Protein AF-Q46A13-F1 (afdb_monomer)

Sequence (115 aa):
MKTMQNLSPISLIYGIDFSGSQEACKKIWICESIPTDEGLLVNGCWNLKKKCKNISRDESFEILTRIIAPSSEAVFGLDFPFCLPKIITDETNWTTFVKNFSKTYNDPYDFRQKC

pLDDT: mean 86.76, std 12.67, range [37.84, 97.62]

Mean predicted aligned error: 7.95 Å

Organism: Methanosarcina barkeri (strain Fusaro / DSM 804) (NCBI:txid269797)

Secondary structure (DSSP, 8-state):
--PPP------EEEEEE---STTHHHH-EEEEEEEETTEEEEEEEEEHHHHH-S--HHHHHHHHHHHHTT-SSEEEEEE------TTTS-SSSHHHHHHHHHHH-SSHHHHHTT-

Solvent-accessible surface area (backbone atoms only — not comparable to full-atom values): 7028 Å² total; per-residue (Å²): 134,85,78,79,74,85,67,75,76,64,62,36,38,34,44,30,46,48,43,90,53,94,59,15,23,81,60,24,35,42,34,38,26,32,71,52,100,90,46,72,49,75,79,45,72,47,45,50,30,77,74,69,52,93,57,48,46,68,58,42,54,53,51,50,46,66,62,55,74,78,48,86,54,49,47,76,48,74,47,71,79,82,74,81,56,64,86,75,60,74,46,100,41,70,70,56,39,64,74,40,42,73,78,76,28,90,44,76,65,61,47,56,79,71,109

Foldseek 3Di:
DDDDPPQDAQQKEKEWEADPDQPRQQGIKIWIWGQDPVGTDTPDIDRRCVVPPPDGPVSSVVVVCVVPVVDSRYHYHYDYDDDDDCVLVVDPDPVRCVVCVVVCAVDPVSSVVVD

Radius of gyration: 19.86 Å; Cα contacts (8 Å, |Δi|>4): 141; chains: 1; bounding box: 54×28×47 Å

Nearest PDB structures (foldseek):
  8wwc-assembly1_C  TM=2.719E-01  e=1.121E-01  synthetic construct
  1wfr-assembly1_A  TM=5.775E-01  e=3.447E+00  Thermus thermophilus HB8
  4zgq-assembly1_A  TM=3.181E-01  e=3.227E+00  Schizosaccharomyces pombe

Structure (mmCIF, N/CA/C/O backbone):
data_AF-Q46A13-F1
#
_entry.id   AF-Q46A13-F1
#
loop_
_atom_site.group_PDB
_atom_site.id
_atom_site.type_symbol
_atom_site.label_atom_id
_atom_site.label_alt_id
_atom_site.label_comp_id
_atom_site.label_asym_id
_atom_site.label_entity_id
_atom_site.label_seq_id
_atom_site.pdbx_PDB_ins_code
_atom_site.Cartn_x
_atom_site.Cartn_y
_atom_site.Cartn_z
_atom_site.occupancy
_atom_site.B_iso_or_equiv
_atom_site.auth_seq_id
_atom_site.auth_comp_id
_atom_site.auth_asym_id
_atom_site.auth_atom_id
_atom_site.pdbx_PDB_model_num
ATOM 1 N N . MET A 1 1 ? -33.688 -16.199 -4.558 1.00 38.88 1 MET A N 1
ATOM 2 C CA . MET A 1 1 ? -33.201 -14.941 -3.949 1.00 38.88 1 MET A CA 1
ATOM 3 C C . MET A 1 1 ? -32.432 -15.305 -2.690 1.00 38.88 1 MET A C 1
ATOM 5 O O . MET A 1 1 ? -33.051 -15.788 -1.755 1.00 38.88 1 MET A O 1
ATOM 9 N N . LYS A 1 2 ? -31.097 -15.195 -2.692 1.00 37.84 2 LYS A N 1
ATOM 10 C CA . LYS A 1 2 ? -30.299 -15.345 -1.465 1.00 37.84 2 LYS A CA 1
ATOM 11 C C . LYS A 1 2 ? -30.373 -14.014 -0.723 1.00 37.84 2 LYS A C 1
ATOM 13 O O . LYS A 1 2 ? -29.953 -12.995 -1.260 1.00 37.84 2 LYS A O 1
ATOM 18 N N . THR A 1 3 ? -30.980 -14.028 0.452 1.00 40.50 3 THR A N 1
ATOM 19 C CA . THR A 1 3 ? -31.012 -12.914 1.397 1.00 40.50 3 THR A CA 1
ATOM 20 C C . THR A 1 3 ? -29.577 -12.523 1.740 1.00 40.50 3 THR A C 1
ATOM 22 O O . THR A 1 3 ? -28.797 -13.366 2.182 1.00 40.50 3 THR A O 1
ATOM 25 N N . MET A 1 4 ? -29.217 -11.260 1.493 1.00 43.16 4 MET A N 1
ATOM 26 C CA . MET A 1 4 ? -27.984 -10.680 2.019 1.00 43.16 4 MET A CA 1
ATOM 27 C C . MET A 1 4 ? -28.060 -10.777 3.542 1.00 43.16 4 MET A C 1
ATOM 29 O O . MET A 1 4 ? -28.987 -10.251 4.154 1.00 43.16 4 MET A O 1
ATOM 33 N N . GLN A 1 5 ? -27.143 -11.536 4.138 1.00 48.41 5 GLN A N 1
ATOM 34 C CA . GLN A 1 5 ? -26.972 -11.571 5.584 1.00 48.41 5 GLN A CA 1
ATOM 35 C C . GLN A 1 5 ? -26.675 -10.141 6.048 1.00 48.41 5 GLN A C 1
ATOM 37 O O . GLN A 1 5 ? -25.813 -9.484 5.465 1.00 48.41 5 GLN A O 1
ATOM 42 N N . ASN A 1 6 ? -27.405 -9.665 7.061 1.00 44.59 6 ASN A N 1
ATOM 43 C CA . ASN A 1 6 ? -27.084 -8.427 7.768 1.00 44.59 6 ASN A CA 1
ATOM 44 C C . ASN A 1 6 ? -25.681 -8.583 8.361 1.00 44.59 6 ASN A C 1
ATOM 46 O O . ASN A 1 6 ? -25.515 -9.174 9.427 1.00 44.59 6 ASN A O 1
ATOM 50 N N . LEU A 1 7 ? -24.676 -8.099 7.637 1.00 53.06 7 LEU A N 1
ATOM 51 C CA . LEU A 1 7 ? -23.368 -7.826 8.206 1.00 53.06 7 LEU A CA 1
ATOM 52 C C . LEU A 1 7 ? -23.580 -6.780 9.303 1.00 53.06 7 LEU A C 1
ATOM 54 O O . LEU A 1 7 ? -24.361 -5.841 9.118 1.00 53.06 7 LEU A O 1
ATOM 58 N N . SER A 1 8 ? -22.925 -6.961 10.448 1.00 59.19 8 SER A N 1
ATOM 59 C CA . SER A 1 8 ? -22.829 -5.928 11.479 1.00 59.19 8 SER A CA 1
ATOM 60 C C . SER A 1 8 ? -22.474 -4.596 10.805 1.00 59.19 8 SER A C 1
ATOM 62 O O . SER A 1 8 ? -21.636 -4.608 9.896 1.00 59.19 8 SER A O 1
ATOM 64 N N . PRO A 1 9 ? -23.099 -3.464 11.178 1.00 67.69 9 PRO A N 1
ATOM 65 C CA . PRO A 1 9 ? -22.767 -2.189 10.561 1.00 67.69 9 PRO A CA 1
ATOM 66 C C . PRO A 1 9 ? -21.268 -1.943 10.732 1.00 67.69 9 PRO A C 1
ATOM 68 O O . PRO A 1 9 ? -20.756 -1.976 11.850 1.00 67.69 9 PRO A O 1
ATOM 71 N N . ILE A 1 10 ? -20.570 -1.760 9.608 1.00 72.50 10 ILE A N 1
ATOM 72 C CA . ILE A 1 10 ? -19.145 -1.427 9.590 1.00 72.50 10 ILE A CA 1
ATOM 73 C C . ILE A 1 10 ? -18.972 -0.191 10.466 1.00 72.50 10 ILE A C 1
ATOM 75 O O . ILE A 1 10 ? -19.553 0.853 10.177 1.00 72.50 10 ILE A O 1
ATOM 79 N N . SER A 1 11 ? -18.207 -0.317 11.545 1.00 85.44 11 SER A N 1
ATOM 80 C CA . SER A 1 11 ? -18.055 0.761 12.524 1.00 85.44 11 SER A CA 1
ATOM 81 C C . SER A 1 11 ? -16.845 1.641 12.220 1.00 85.44 11 SER A C 1
ATOM 83 O O . SER A 1 11 ? -16.817 2.808 12.607 1.00 85.44 11 SER A O 1
ATOM 85 N N . LEU A 1 12 ? -15.867 1.100 11.484 1.00 92.19 12 LEU A N 1
ATOM 86 C CA . LEU A 1 12 ? -14.598 1.748 11.167 1.00 92.19 12 LEU A CA 1
ATOM 87 C C . LEU A 1 12 ? -14.150 1.449 9.734 1.00 92.19 12 LEU A C 1
ATOM 89 O O . LEU A 1 12 ? -14.226 0.320 9.247 1.00 92.19 12 LEU A O 1
ATOM 93 N N . ILE A 1 13 ? -13.626 2.474 9.072 1.00 94.69 13 ILE A N 1
ATOM 94 C CA . ILE A 1 13 ? -13.003 2.385 7.755 1.00 94.69 13 ILE A CA 1
ATOM 95 C C . ILE A 1 13 ? -11.585 2.929 7.866 1.00 94.69 13 ILE A C 1
ATOM 97 O O . ILE A 1 13 ? -11.372 4.056 8.311 1.00 94.69 13 ILE A O 1
ATOM 101 N N . TYR A 1 14 ? -10.618 2.129 7.431 1.00 96.06 14 TYR A N 1
ATOM 102 C CA . TYR A 1 14 ? -9.215 2.507 7.373 1.00 96.06 14 TYR A CA 1
ATOM 103 C C . TYR A 1 14 ? -8.773 2.686 5.924 1.00 96.06 14 TYR A C 1
ATOM 105 O O . TYR A 1 14 ? -8.999 1.811 5.092 1.00 96.06 14 TYR A O 1
ATOM 113 N N . GLY A 1 15 ? -8.103 3.796 5.630 1.00 96.56 15 GLY A N 1
ATOM 114 C CA . GLY A 1 15 ? -7.351 3.991 4.392 1.00 96.56 15 GLY A CA 1
ATOM 115 C C . GLY A 1 15 ? -5.859 3.914 4.684 1.00 96.56 15 GLY A C 1
ATOM 116 O O . GLY A 1 15 ? -5.367 4.662 5.528 1.00 96.56 15 GLY A O 1
ATOM 117 N N . ILE A 1 16 ? -5.140 3.018 4.014 1.00 96.56 16 ILE A N 1
ATOM 118 C CA . ILE A 1 16 ? -3.702 2.823 4.211 1.00 96.56 16 ILE A CA 1
ATOM 119 C C . ILE A 1 16 ? -2.983 3.109 2.897 1.00 96.56 16 ILE A C 1
ATOM 121 O O . ILE A 1 16 ? -3.101 2.338 1.948 1.00 96.56 16 ILE A O 1
ATOM 125 N N . ASP A 1 17 ? -2.214 4.196 2.874 1.00 95.38 17 ASP A N 1
ATOM 126 C CA . ASP A 1 17 ? -1.233 4.478 1.824 1.00 95.38 17 ASP A CA 1
ATOM 127 C C . ASP A 1 17 ? 0.031 3.682 2.147 1.00 95.38 17 ASP A C 1
ATOM 129 O O . ASP A 1 17 ? 0.744 3.974 3.118 1.00 95.38 17 ASP A O 1
ATOM 133 N N . PHE A 1 18 ? 0.248 2.596 1.408 1.00 92.81 18 PHE A N 1
ATOM 134 C CA . PHE A 1 18 ? 1.328 1.662 1.667 1.00 92.81 18 PHE A CA 1
ATOM 135 C C . PHE A 1 18 ? 2.574 2.013 0.852 1.00 92.81 18 PHE A C 1
ATOM 137 O O . PHE A 1 18 ? 2.529 2.503 -0.268 1.00 92.81 18 PHE A O 1
ATOM 144 N N . SER A 1 19 ? 3.746 1.657 1.374 1.00 89.00 19 SER A N 1
ATOM 145 C CA . SER A 1 19 ? 4.980 1.681 0.592 1.00 89.00 19 SER A CA 1
ATOM 146 C C . SER A 1 19 ? 5.727 0.368 0.762 1.00 89.00 19 SER A C 1
ATOM 148 O O . SER A 1 19 ? 6.156 0.059 1.864 1.00 89.00 19 SER A O 1
ATOM 150 N N . GLY A 1 20 ? 6.027 -0.326 -0.338 1.00 82.81 20 GLY A N 1
ATOM 151 C CA . GLY A 1 20 ? 6.930 -1.489 -0.346 1.00 82.81 20 GLY A CA 1
ATOM 152 C C . GLY A 1 20 ? 8.421 -1.134 -0.416 1.00 82.81 20 GLY A C 1
ATOM 153 O O . GLY A 1 20 ? 9.262 -2.015 -0.566 1.00 82.81 20 GLY A O 1
ATOM 154 N N . SER A 1 21 ? 8.773 0.155 -0.365 1.00 84.31 21 SER A N 1
ATOM 155 C CA . SER A 1 21 ? 10.165 0.598 -0.500 1.00 84.31 21 SER A CA 1
ATOM 156 C C . SER A 1 21 ? 11.059 0.129 0.658 1.00 84.31 21 SER A C 1
ATOM 158 O O . SER A 1 21 ? 10.587 -0.226 1.738 1.00 84.31 21 SER A O 1
ATOM 160 N N . GLN A 1 22 ? 12.381 0.214 0.474 1.00 80.44 22 GLN A N 1
ATOM 161 C CA . GLN A 1 22 ? 13.354 -0.054 1.547 1.00 80.44 22 GLN A CA 1
ATOM 162 C C . GLN A 1 22 ? 13.142 0.832 2.786 1.00 80.44 22 GLN A C 1
ATOM 164 O O . GLN A 1 22 ? 13.545 0.472 3.888 1.00 80.44 22 GLN A O 1
ATOM 169 N N . GLU A 1 23 ? 12.460 1.966 2.620 1.00 82.50 23 GLU A N 1
ATOM 170 C CA . GLU A 1 23 ? 12.112 2.892 3.692 1.00 82.50 23 GLU A CA 1
ATOM 171 C C . GLU A 1 23 ? 10.605 2.909 3.996 1.00 82.50 23 GLU A C 1
ATOM 173 O O . GLU A 1 23 ? 10.090 3.935 4.447 1.00 82.50 23 GLU A O 1
ATOM 178 N N . ALA A 1 24 ? 9.894 1.797 3.755 1.00 79.44 24 ALA A N 1
ATOM 179 C CA . ALA A 1 24 ? 8.444 1.661 3.949 1.00 79.44 24 ALA A CA 1
ATOM 180 C C . ALA A 1 24 ? 7.928 2.319 5.225 1.00 79.44 24 ALA A C 1
ATOM 182 O O . ALA A 1 24 ? 6.985 3.107 5.184 1.00 79.44 24 ALA A O 1
ATOM 183 N N . CYS A 1 25 ? 8.609 2.062 6.342 1.00 75.88 25 CYS A N 1
ATOM 184 C CA . CYS A 1 25 ? 8.233 2.568 7.653 1.00 75.88 25 CYS A CA 1
ATOM 185 C C . CYS A 1 25 ? 8.040 4.092 7.679 1.00 75.88 25 CYS A C 1
ATOM 187 O O . CYS A 1 25 ? 7.150 4.594 8.360 1.00 75.88 25 CYS A O 1
ATOM 189 N N . LYS A 1 26 ? 8.833 4.847 6.904 1.00 83.19 26 LYS A N 1
ATOM 190 C CA . LYS A 1 26 ? 8.770 6.316 6.840 1.00 83.19 26 LYS A CA 1
ATOM 191 C C . LYS A 1 26 ? 7.601 6.826 5.994 1.00 83.19 26 LYS A C 1
ATOM 193 O O . LYS A 1 26 ? 7.242 7.994 6.130 1.00 83.19 26 LYS A O 1
ATOM 198 N N . LYS A 1 27 ? 7.049 5.991 5.115 1.00 87.38 27 LYS A N 1
ATOM 199 C CA . LYS A 1 27 ? 6.142 6.404 4.037 1.00 87.38 27 LYS A CA 1
ATOM 200 C C . LYS A 1 27 ? 4.723 5.863 4.179 1.00 87.38 27 LYS A C 1
ATOM 202 O O . LYS A 1 27 ? 3.862 6.338 3.463 1.00 87.38 27 LYS A O 1
ATOM 207 N N . ILE A 1 28 ? 4.477 4.943 5.110 1.00 94.25 28 ILE A N 1
ATOM 208 C CA . ILE A 1 28 ? 3.129 4.424 5.349 1.00 94.25 28 ILE A CA 1
ATOM 209 C C . ILE A 1 28 ? 2.302 5.424 6.165 1.00 94.25 28 ILE A C 1
ATOM 211 O O . ILE A 1 28 ? 2.718 5.847 7.254 1.00 94.25 28 ILE A O 1
ATOM 215 N N . TRP A 1 29 ? 1.120 5.759 5.655 1.00 96.31 29 TRP A N 1
ATOM 216 C CA . TRP A 1 29 ? 0.114 6.574 6.335 1.00 96.31 29 TRP A CA 1
ATOM 217 C C . TRP A 1 29 ? -1.179 5.795 6.527 1.00 96.31 29 TRP A C 1
ATOM 219 O O . TRP A 1 29 ? -1.566 4.999 5.677 1.00 96.31 29 TRP A O 1
ATOM 229 N N . ILE A 1 30 ? -1.834 6.034 7.660 1.00 96.12 30 ILE A N 1
ATOM 230 C CA . ILE A 1 30 ? -3.080 5.379 8.044 1.00 96.12 30 ILE A CA 1
ATOM 231 C C . ILE A 1 30 ? -4.092 6.468 8.383 1.00 96.12 30 ILE A C 1
ATOM 233 O O . ILE A 1 30 ? -3.838 7.316 9.241 1.00 96.12 30 ILE A O 1
ATOM 237 N N . CYS A 1 31 ? -5.221 6.442 7.687 1.00 97.62 31 CYS A N 1
ATOM 238 C CA . CYS A 1 31 ? -6.395 7.260 7.936 1.00 97.62 31 CYS A CA 1
ATOM 239 C C . CYS A 1 31 ? -7.475 6.383 8.567 1.00 97.62 31 CYS A C 1
ATOM 241 O O . CYS A 1 31 ? -7.780 5.319 8.038 1.00 97.62 31 CYS A O 1
ATOM 243 N N . GLU A 1 32 ? -8.048 6.826 9.678 1.00 95.94 32 GLU A N 1
ATOM 244 C CA . GLU A 1 32 ? -9.141 6.162 10.384 1.00 95.94 32 GLU A CA 1
ATOM 245 C C . GLU A 1 32 ? -10.395 7.013 10.243 1.00 95.94 32 GLU A C 1
ATOM 247 O O . GLU A 1 32 ? -10.362 8.225 10.478 1.00 95.94 32 GLU A O 1
ATOM 252 N N . SER A 1 33 ? -11.501 6.398 9.848 1.00 96.06 33 SER A N 1
ATOM 253 C CA . SER A 1 33 ? -12.764 7.087 9.610 1.00 96.06 33 SER A CA 1
ATOM 254 C C . SER A 1 33 ? -13.953 6.285 10.115 1.00 96.06 33 SER A C 1
ATOM 256 O O . SER A 1 33 ? -13.913 5.057 10.157 1.00 96.06 33 SER A O 1
ATOM 258 N N . ILE A 1 34 ? -15.025 6.988 10.464 1.00 94.50 34 ILE A N 1
ATOM 259 C CA . ILE A 1 34 ? -16.324 6.398 10.794 1.00 94.50 34 ILE A CA 1
ATOM 260 C C . ILE A 1 34 ? -17.300 6.721 9.654 1.00 94.50 34 ILE A C 1
ATOM 262 O O . ILE A 1 34 ? -17.349 7.879 9.224 1.00 94.50 34 ILE A O 1
ATOM 266 N N . PRO A 1 35 ? -18.069 5.740 9.148 1.00 91.94 35 PRO A N 1
ATOM 267 C CA . PRO A 1 35 ? -19.133 6.010 8.190 1.00 91.94 35 PRO A CA 1
ATOM 268 C C . PRO A 1 35 ? -20.288 6.782 8.840 1.00 91.94 35 PRO A C 1
ATOM 270 O O . PRO A 1 35 ? -20.715 6.480 9.953 1.00 91.94 35 PRO A O 1
ATOM 273 N N . THR A 1 36 ? -20.807 7.774 8.126 1.00 92.06 36 THR A N 1
ATOM 274 C CA . THR A 1 36 ? -21.962 8.595 8.506 1.00 92.06 36 THR A CA 1
ATOM 275 C C . THR A 1 36 ? -22.947 8.673 7.338 1.00 92.06 36 THR A C 1
ATOM 277 O O . THR A 1 36 ? -22.621 8.286 6.214 1.00 92.06 36 THR A O 1
ATOM 280 N N . ASP A 1 37 ? -24.137 9.226 7.573 1.00 91.12 37 ASP A N 1
ATOM 281 C CA . ASP A 1 37 ? -25.143 9.425 6.517 1.00 91.12 37 ASP A CA 1
ATOM 282 C C . ASP A 1 37 ? -24.684 10.408 5.417 1.00 91.12 37 ASP A C 1
ATOM 284 O O . ASP A 1 37 ? -25.235 10.421 4.318 1.00 91.12 37 ASP A O 1
ATOM 288 N N . GLU A 1 38 ? -23.649 11.210 5.689 1.00 92.00 38 GLU A N 1
ATOM 289 C CA . GLU A 1 38 ? -23.088 12.216 4.775 1.00 92.00 38 GLU A CA 1
ATOM 290 C C . GLU A 1 38 ? -21.748 11.782 4.147 1.00 92.00 38 GLU A C 1
ATOM 292 O O . GLU A 1 38 ? -21.173 12.517 3.342 1.00 92.00 38 GLU A O 1
ATOM 297 N N . GLY A 1 39 ? -21.231 10.596 4.494 1.00 91.44 39 GLY A N 1
ATOM 298 C CA . GLY A 1 39 ? -19.964 10.074 3.980 1.00 91.44 39 GLY A CA 1
ATOM 299 C C . GLY A 1 39 ? -19.053 9.517 5.072 1.00 91.44 39 GLY A C 1
ATOM 300 O O . GLY A 1 39 ? -19.442 8.626 5.820 1.00 91.44 39 GLY A O 1
ATOM 301 N N . LEU A 1 40 ? -17.803 9.986 5.123 1.00 93.38 40 LEU A N 1
ATOM 302 C CA . LEU A 1 40 ? -16.796 9.526 6.084 1.00 93.38 40 LEU A CA 1
ATOM 303 C C . LEU A 1 40 ? -16.358 10.677 6.989 1.00 93.38 40 LEU A C 1
ATOM 305 O O . LEU A 1 40 ? -15.872 11.699 6.506 1.00 93.38 40 LEU A O 1
ATOM 309 N N . LEU A 1 41 ? -16.461 10.483 8.303 1.00 95.31 41 LEU A N 1
ATOM 310 C CA . LEU A 1 41 ? -15.846 11.366 9.287 1.00 95.31 41 LEU A CA 1
ATOM 311 C C . LEU A 1 41 ? -14.437 10.863 9.608 1.00 95.31 41 LEU A C 1
ATOM 313 O O . LEU A 1 41 ? -14.284 9.776 10.162 1.00 95.31 41 LEU A O 1
ATOM 317 N N . VAL A 1 42 ? -13.412 11.651 9.280 1.00 96.44 42 VAL A N 1
ATOM 318 C CA . VAL A 1 42 ? -12.014 11.312 9.584 1.00 96.44 42 VAL A CA 1
ATOM 319 C C . VAL A 1 42 ? -11.724 11.579 11.060 1.00 96.44 42 VAL A C 1
ATOM 321 O O . VAL A 1 42 ? -11.709 12.728 11.499 1.00 96.44 42 VAL A O 1
ATOM 324 N N . ASN A 1 43 ? -11.424 10.521 11.809 1.00 93.44 43 ASN A N 1
ATOM 325 C CA . ASN A 1 43 ? -11.079 10.598 13.231 1.00 93.44 43 ASN A CA 1
ATOM 326 C C . ASN A 1 43 ? -9.574 10.744 13.468 1.00 93.44 43 ASN A C 1
ATOM 328 O O . ASN A 1 43 ? -9.145 11.235 14.513 1.00 93.44 43 ASN A O 1
ATOM 332 N N . GLY A 1 44 ? -8.754 10.321 12.507 1.00 95.44 44 GLY A N 1
ATOM 333 C CA . GLY A 1 44 ? -7.310 10.443 12.609 1.00 95.44 44 GLY A CA 1
ATOM 334 C C . GLY A 1 44 ? -6.610 10.140 11.297 1.00 95.44 44 GLY A C 1
ATOM 335 O O . GLY A 1 44 ? -7.060 9.314 10.515 1.00 95.44 44 GLY A O 1
ATOM 336 N N . CYS A 1 45 ? -5.478 10.800 11.071 1.00 96.94 45 CYS A N 1
ATOM 337 C CA . CYS A 1 45 ? -4.574 10.484 9.974 1.00 96.94 45 CYS A CA 1
ATOM 338 C C . CYS A 1 45 ? -3.135 10.618 10.466 1.00 96.94 45 CYS A C 1
ATOM 340 O O . CYS A 1 45 ? -2.738 11.666 10.984 1.00 96.94 45 CYS A O 1
ATOM 342 N N . TRP A 1 46 ? -2.361 9.541 10.378 1.00 95.81 46 TRP A N 1
ATOM 343 C CA . TRP A 1 46 ? -1.047 9.486 11.001 1.00 95.81 46 TRP A CA 1
ATOM 344 C C . TRP A 1 46 ? -0.056 8.622 10.230 1.00 95.81 46 TRP A C 1
ATOM 346 O O . TRP A 1 46 ? -0.389 7.632 9.589 1.00 95.81 46 TRP A O 1
ATOM 356 N N . ASN A 1 47 ? 1.211 9.021 10.322 1.00 94.12 47 ASN A N 1
ATOM 357 C CA . ASN A 1 47 ? 2.330 8.280 9.761 1.00 94.12 47 ASN A CA 1
ATOM 358 C C . ASN A 1 47 ? 2.770 7.181 10.730 1.00 94.12 47 ASN A C 1
ATOM 360 O O . ASN A 1 47 ? 3.017 7.453 11.913 1.00 94.12 47 ASN A O 1
ATOM 364 N N . LEU A 1 48 ? 2.935 5.965 10.215 1.00 93.19 48 LEU A N 1
ATOM 365 C CA . LEU A 1 48 ? 3.200 4.777 11.021 1.00 93.19 48 LEU A CA 1
ATOM 366 C C . LEU A 1 48 ? 4.483 4.904 11.857 1.00 93.19 48 LEU A C 1
ATOM 368 O O . LEU A 1 48 ? 4.455 4.723 13.075 1.00 93.19 48 LEU A O 1
ATOM 372 N N . LYS A 1 49 ? 5.601 5.327 11.251 1.00 90.56 49 LYS A N 1
ATOM 373 C CA . LYS A 1 49 ? 6.862 5.514 11.988 1.00 90.56 49 LYS A CA 1
ATOM 374 C C . LYS A 1 49 ? 6.769 6.590 13.064 1.00 90.56 49 LYS A C 1
ATOM 376 O O . LYS A 1 49 ? 7.343 6.412 14.137 1.00 90.56 49 LYS A O 1
ATOM 381 N N . LYS A 1 50 ? 6.088 7.711 12.799 1.00 90.75 50 LYS A N 1
ATOM 382 C CA . LYS A 1 50 ? 5.935 8.776 13.807 1.00 90.75 50 LYS A CA 1
ATOM 383 C C . LYS A 1 50 ? 5.127 8.292 15.011 1.00 90.75 50 LYS A C 1
ATOM 385 O O . LYS A 1 50 ? 5.459 8.653 16.137 1.00 90.75 50 LYS A O 1
ATOM 390 N N . LYS A 1 51 ? 4.103 7.468 14.772 1.00 91.31 51 LYS A N 1
ATOM 391 C CA . LYS A 1 51 ? 3.241 6.912 15.818 1.00 91.31 51 LYS A CA 1
ATOM 392 C C . LYS A 1 51 ? 3.963 5.857 16.662 1.00 91.31 51 LYS A C 1
ATOM 394 O O . LYS A 1 51 ? 3.915 5.937 17.885 1.00 91.31 51 LYS A O 1
ATOM 399 N N . CYS A 1 52 ? 4.659 4.916 16.025 1.00 87.62 52 CYS A N 1
ATOM 400 C CA . CYS A 1 52 ? 5.254 3.763 16.709 1.00 87.62 52 CYS A CA 1
ATOM 401 C C . CYS A 1 52 ? 6.706 3.973 17.177 1.00 87.62 52 CYS A C 1
ATOM 403 O O . CYS A 1 52 ? 7.143 3.237 18.049 1.00 87.62 52 CYS A O 1
ATOM 405 N N . LYS A 1 53 ? 7.408 4.999 16.663 1.00 84.00 53 LYS A N 1
ATOM 406 C CA . LYS A 1 53 ? 8.815 5.377 16.939 1.00 84.00 53 LYS A CA 1
ATOM 407 C C . LYS A 1 53 ? 9.847 4.268 16.654 1.00 84.00 53 LYS A C 1
ATOM 409 O O . LYS A 1 53 ? 9.762 3.166 17.160 1.00 84.00 53 LYS A O 1
ATOM 414 N N . ASN A 1 54 ? 10.897 4.601 15.897 1.00 78.12 54 ASN A N 1
ATOM 415 C CA . ASN A 1 54 ? 12.075 3.739 15.666 1.00 78.12 54 ASN A CA 1
ATOM 416 C C . ASN A 1 54 ? 11.799 2.310 15.156 1.00 78.12 54 ASN A C 1
ATOM 418 O O . ASN A 1 54 ? 12.567 1.404 15.445 1.00 78.12 54 ASN A O 1
ATOM 422 N N . ILE A 1 55 ? 10.761 2.132 14.340 1.00 87.81 55 ILE A N 1
ATOM 423 C CA . ILE A 1 55 ? 10.460 0.843 13.707 1.00 87.81 55 ILE A CA 1
ATOM 424 C C . ILE A 1 55 ? 11.211 0.664 12.376 1.00 87.81 55 ILE A C 1
ATOM 426 O O . ILE A 1 55 ? 11.375 1.610 11.588 1.00 87.81 55 ILE A O 1
ATOM 430 N N . SER A 1 56 ? 11.656 -0.561 12.121 1.00 89.06 56 SER A N 1
ATOM 431 C 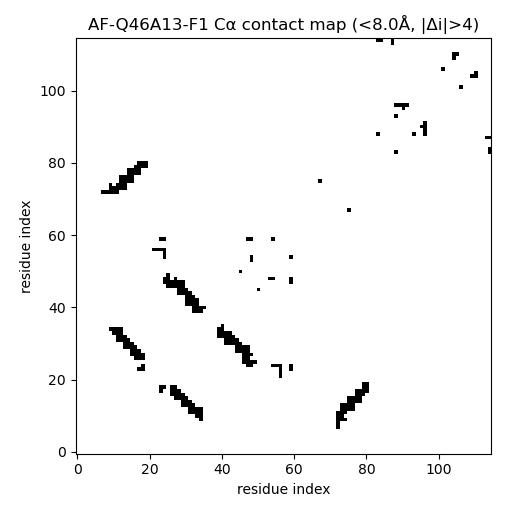CA . SER A 1 56 ? 12.205 -1.030 10.850 1.00 89.06 56 SER A CA 1
ATOM 432 C C . SER A 1 56 ? 11.108 -1.261 9.803 1.00 89.06 56 SER A C 1
ATOM 434 O O . SER A 1 56 ? 9.909 -1.097 10.057 1.00 89.06 56 SER A O 1
ATOM 436 N N . ARG A 1 57 ? 11.523 -1.616 8.581 1.00 88.56 57 ARG A N 1
ATOM 437 C CA . ARG A 1 57 ? 10.608 -1.959 7.487 1.00 88.56 57 ARG A CA 1
ATOM 438 C C . ARG A 1 57 ? 9.738 -3.164 7.852 1.00 88.56 57 ARG A C 1
ATOM 440 O O . ARG A 1 57 ? 8.520 -3.068 7.766 1.00 88.56 57 ARG A O 1
ATOM 447 N N . ASP A 1 58 ? 10.357 -4.253 8.291 1.00 90.31 58 ASP A N 1
ATOM 448 C CA . ASP A 1 58 ? 9.650 -5.513 8.529 1.00 90.31 58 ASP A CA 1
ATOM 449 C C . ASP A 1 58 ? 8.735 -5.409 9.760 1.00 90.31 58 ASP A C 1
ATOM 451 O O . ASP A 1 58 ? 7.572 -5.802 9.693 1.00 90.31 58 ASP A O 1
ATOM 455 N N . GLU A 1 59 ? 9.178 -4.720 10.819 1.00 92.00 59 GLU A N 1
ATOM 456 C CA . GLU A 1 59 ? 8.318 -4.392 11.969 1.00 92.00 59 GLU A CA 1
ATOM 457 C C . GLU A 1 59 ? 7.093 -3.557 11.566 1.00 92.00 59 GLU A C 1
ATOM 459 O O . GLU A 1 59 ? 6.017 -3.714 12.138 1.00 92.00 59 GLU A O 1
ATOM 464 N N . SER A 1 60 ? 7.216 -2.688 10.556 1.00 91.94 60 SER A N 1
ATOM 465 C CA . SER A 1 60 ? 6.064 -1.930 10.049 1.00 91.94 60 SER A CA 1
ATOM 466 C C . SER A 1 60 ? 5.005 -2.848 9.442 1.00 91.94 60 SER A C 1
ATOM 468 O O . SER A 1 60 ? 3.813 -2.619 9.636 1.00 91.94 60 SER A O 1
ATOM 470 N N . PHE A 1 61 ? 5.424 -3.896 8.732 1.00 92.38 61 PHE A N 1
ATOM 471 C CA . PHE A 1 61 ? 4.509 -4.865 8.126 1.00 92.38 61 PHE A CA 1
ATOM 472 C C . PHE A 1 61 ? 3.855 -5.759 9.180 1.00 92.38 61 PHE A C 1
ATOM 474 O O . PHE A 1 61 ? 2.657 -6.037 9.097 1.00 92.38 61 PHE A O 1
ATOM 481 N N . GLU A 1 62 ? 4.600 -6.146 10.216 1.00 93.31 62 GLU A N 1
ATOM 482 C CA . GLU A 1 62 ? 4.031 -6.855 11.361 1.00 93.31 62 GLU A CA 1
ATOM 483 C C . GLU A 1 62 ? 2.974 -6.015 12.082 1.00 93.31 62 GLU A C 1
ATOM 485 O O . GLU A 1 62 ? 1.898 -6.522 12.396 1.00 93.31 62 GLU A O 1
ATOM 490 N N . ILE A 1 63 ? 3.243 -4.725 12.314 1.00 92.69 63 ILE A N 1
ATOM 491 C CA . ILE A 1 63 ? 2.281 -3.818 12.951 1.00 92.69 63 ILE A CA 1
ATOM 492 C C . ILE A 1 63 ? 1.017 -3.688 12.100 1.00 92.69 63 ILE A C 1
ATOM 494 O O . ILE A 1 63 ? -0.080 -3.823 12.635 1.00 92.69 63 ILE A O 1
ATOM 498 N N . LEU A 1 64 ? 1.149 -3.489 10.784 1.00 93.25 64 LEU A N 1
ATOM 49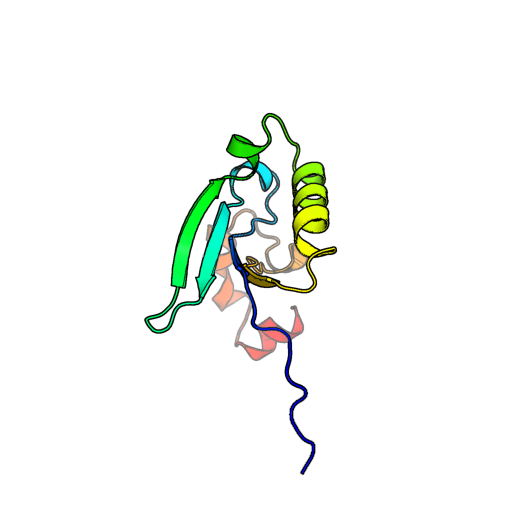9 C CA . LEU A 1 64 ? -0.003 -3.456 9.879 1.00 93.25 64 LEU A CA 1
ATOM 500 C C . LEU A 1 64 ? -0.815 -4.753 9.948 1.00 93.25 64 LEU A C 1
ATOM 502 O O . LEU A 1 64 ? -2.036 -4.706 10.057 1.00 93.25 64 LEU A O 1
ATOM 506 N N . THR A 1 65 ? -0.148 -5.907 9.962 1.00 94.00 65 THR A N 1
ATOM 507 C CA . THR A 1 65 ? -0.821 -7.208 10.085 1.00 94.00 65 THR A CA 1
ATOM 508 C C . THR A 1 65 ? -1.580 -7.319 11.406 1.00 94.00 65 THR A C 1
ATOM 510 O O . THR A 1 65 ? -2.716 -7.783 11.420 1.00 94.00 65 THR A O 1
ATOM 513 N N . ARG A 1 66 ? -0.998 -6.841 12.514 1.00 92.25 66 ARG A N 1
ATOM 514 C CA . ARG A 1 66 ? -1.658 -6.813 13.831 1.00 92.25 66 ARG A CA 1
ATOM 515 C C . ARG A 1 66 ? -2.840 -5.844 13.894 1.00 92.25 66 ARG A C 1
ATOM 517 O O . ARG A 1 66 ? -3.737 -6.078 14.693 1.00 92.25 66 ARG A O 1
ATOM 524 N N . ILE A 1 67 ? -2.844 -4.785 13.086 1.00 89.75 67 ILE A N 1
ATOM 525 C CA . ILE A 1 67 ? -3.983 -3.864 12.960 1.00 89.75 67 ILE A CA 1
ATOM 526 C C . ILE A 1 67 ? -5.098 -4.505 12.123 1.00 89.75 67 ILE A C 1
ATOM 528 O O . ILE A 1 67 ? -6.258 -4.423 12.499 1.00 89.75 67 ILE A O 1
ATOM 532 N N . ILE A 1 68 ? -4.755 -5.151 11.005 1.00 92.56 68 ILE A N 1
ATOM 533 C CA . ILE A 1 68 ? -5.732 -5.625 10.013 1.00 92.56 68 ILE A CA 1
ATOM 534 C C . ILE A 1 68 ? -6.342 -6.979 10.398 1.00 92.56 68 ILE A C 1
ATOM 536 O O . ILE A 1 68 ? -7.558 -7.142 10.374 1.00 92.56 68 ILE A O 1
ATOM 540 N N . ALA A 1 69 ? -5.513 -7.969 10.744 1.00 91.25 69 ALA A N 1
ATOM 541 C CA . ALA A 1 69 ? -5.942 -9.361 10.897 1.00 91.25 69 ALA A CA 1
ATOM 542 C C . ALA A 1 69 ? -7.029 -9.616 11.966 1.00 91.25 69 ALA A C 1
ATOM 544 O O . ALA A 1 69 ? -7.893 -10.457 11.714 1.00 91.25 69 ALA A O 1
ATOM 545 N N . PRO A 1 70 ? -7.024 -8.959 13.144 1.00 85.75 70 PRO A N 1
ATOM 546 C CA . PRO A 1 70 ? -8.026 -9.231 14.174 1.00 85.75 70 PRO A CA 1
ATOM 547 C C . PRO A 1 70 ? -9.339 -8.452 13.986 1.00 85.75 70 PRO A C 1
ATOM 549 O O . PRO A 1 70 ? -10.295 -8.699 14.720 1.00 85.75 70 PRO A O 1
ATOM 552 N N . SER A 1 71 ? -9.410 -7.505 13.049 1.00 82.56 71 SER A N 1
ATOM 553 C CA . SER A 1 71 ? -10.549 -6.592 12.926 1.00 82.56 71 SER A CA 1
ATOM 554 C C . SER A 1 71 ? -11.694 -7.198 12.112 1.00 82.56 71 SER A C 1
ATOM 556 O O . SER A 1 71 ? -11.697 -7.140 10.887 1.00 82.56 71 SER A O 1
ATOM 558 N N . SER A 1 72 ? -12.711 -7.732 12.797 1.00 80.12 72 SER A N 1
ATOM 559 C CA . SER A 1 72 ? -13.929 -8.276 12.170 1.00 80.12 72 SER A CA 1
ATOM 560 C C . SER A 1 72 ? -15.004 -7.231 11.840 1.00 80.12 72 SER A C 1
ATOM 562 O O . SER A 1 72 ? -15.940 -7.540 11.110 1.00 80.12 72 SER A O 1
ATOM 564 N N . GLU A 1 73 ? -14.894 -6.012 12.377 1.00 85.50 73 GLU A N 1
ATOM 565 C CA . GLU A 1 73 ? -15.903 -4.940 12.242 1.00 85.50 73 GLU A CA 1
ATOM 566 C C . GLU A 1 73 ? -15.384 -3.698 11.499 1.00 85.50 73 GLU A C 1
ATOM 568 O O . GLU A 1 73 ? -16.010 -2.636 11.524 1.00 85.50 73 GLU A O 1
ATOM 573 N N . ALA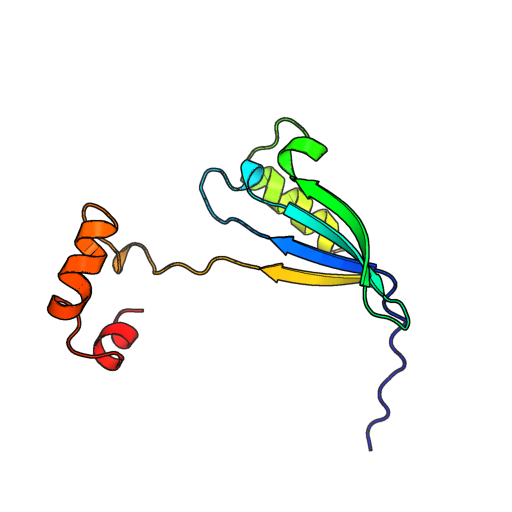 A 1 74 ? -14.238 -3.823 10.826 1.00 91.00 74 ALA A N 1
ATOM 574 C CA . ALA A 1 74 ? -13.634 -2.741 10.063 1.00 91.00 74 ALA A CA 1
ATOM 575 C C . ALA A 1 74 ? -13.414 -3.127 8.599 1.00 91.00 74 ALA A C 1
ATOM 577 O O . ALA A 1 74 ? -13.194 -4.293 8.269 1.00 91.00 74 ALA A O 1
ATOM 578 N N . VAL A 1 75 ? -13.431 -2.125 7.723 1.00 93.38 75 VAL A N 1
ATOM 579 C CA . VAL A 1 75 ? -13.029 -2.260 6.317 1.00 93.38 75 VAL A CA 1
ATOM 580 C C . VAL A 1 75 ? -11.702 -1.546 6.103 1.00 93.38 75 VAL A C 1
ATOM 582 O O . VAL A 1 75 ? -11.502 -0.436 6.592 1.00 93.38 75 VAL A O 1
ATOM 585 N N . PHE A 1 76 ? -10.805 -2.167 5.339 1.00 95.00 76 PHE A N 1
ATOM 586 C CA . PHE A 1 76 ? -9.484 -1.626 5.027 1.00 95.00 76 PHE A CA 1
ATOM 587 C C . PHE A 1 76 ? -9.345 -1.412 3.520 1.00 95.00 76 PHE A C 1
ATOM 589 O O . PHE A 1 76 ? -9.379 -2.365 2.743 1.00 95.00 76 PHE A O 1
ATOM 596 N N . GLY A 1 77 ? -9.160 -0.161 3.109 1.00 94.88 77 GLY A N 1
ATOM 597 C CA . GLY A 1 77 ? -8.638 0.191 1.795 1.00 94.88 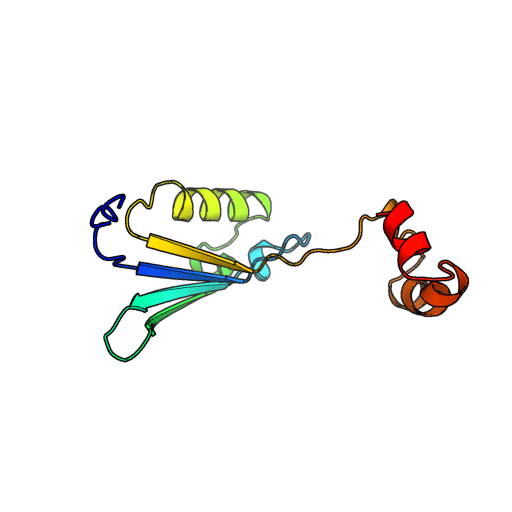77 GLY A CA 1
ATOM 598 C C . GLY A 1 77 ? -7.116 0.231 1.854 1.00 94.88 77 GLY A C 1
ATOM 599 O O . GLY A 1 77 ? -6.552 0.971 2.659 1.00 94.88 77 GLY A O 1
ATOM 600 N N . LEU A 1 78 ? -6.454 -0.568 1.021 1.00 94.06 78 LEU A N 1
ATOM 601 C CA . LEU A 1 78 ? -4.997 -0.644 0.949 1.00 94.06 78 LEU A CA 1
ATOM 602 C C . LEU A 1 78 ? -4.547 -0.142 -0.425 1.00 94.06 78 LEU A C 1
ATOM 604 O O . LEU A 1 78 ? -4.837 -0.785 -1.435 1.00 94.06 78 LEU A O 1
ATOM 608 N N . ASP A 1 79 ? -3.850 0.990 -0.462 1.00 93.25 79 ASP A N 1
ATOM 609 C CA . ASP A 1 79 ? -3.224 1.511 -1.676 1.00 93.25 79 ASP A CA 1
ATOM 610 C C . ASP A 1 79 ? -1.796 0.970 -1.770 1.00 93.25 79 ASP A C 1
ATOM 612 O O . ASP A 1 79 ? -0.880 1.435 -1.087 1.00 93.25 79 ASP A O 1
ATOM 616 N N . PHE A 1 80 ? -1.628 -0.087 -2.564 1.00 89.00 80 PHE A N 1
ATOM 617 C CA . PHE A 1 80 ? -0.333 -0.702 -2.808 1.00 89.00 80 PHE A CA 1
ATOM 618 C C . PHE A 1 80 ? 0.280 -0.155 -4.101 1.00 89.00 80 PHE A C 1
ATOM 620 O O . PHE A 1 80 ? -0.300 -0.338 -5.174 1.00 89.00 80 PHE A O 1
ATOM 627 N N . PRO A 1 81 ? 1.501 0.406 -4.058 1.00 82.38 81 PRO A N 1
ATOM 628 C CA . PRO A 1 81 ? 2.233 0.711 -5.269 1.00 82.38 81 PRO A CA 1
ATOM 629 C C . PRO A 1 81 ? 2.668 -0.601 -5.920 1.00 82.38 81 PRO A C 1
ATOM 631 O O . PRO A 1 81 ? 3.534 -1.317 -5.409 1.00 82.38 81 PRO A O 1
ATOM 634 N N . PHE A 1 82 ? 2.081 -0.909 -7.070 1.00 78.38 82 PHE A N 1
ATOM 635 C CA . PHE A 1 82 ? 2.571 -1.970 -7.936 1.00 78.38 82 PHE A CA 1
ATOM 636 C C . PHE A 1 82 ? 3.677 -1.412 -8.829 1.00 78.38 82 PHE A C 1
ATOM 638 O O . PHE A 1 82 ? 3.501 -0.405 -9.514 1.00 78.38 82 PHE A O 1
ATOM 645 N N . CYS A 1 83 ? 4.827 -2.079 -8.820 1.00 76.50 83 CYS A N 1
ATOM 646 C CA . CYS A 1 83 ? 5.951 -1.769 -9.694 1.00 76.50 83 CYS A CA 1
ATOM 647 C C . CYS A 1 83 ? 6.207 -2.934 -10.645 1.00 76.50 83 CYS A C 1
ATOM 649 O O . CYS A 1 83 ? 5.838 -4.077 -10.371 1.00 76.50 83 CYS A O 1
ATOM 651 N N . LEU A 1 84 ? 6.895 -2.641 -11.745 1.00 84.69 84 LEU A N 1
ATOM 652 C CA . LEU A 1 84 ? 7.386 -3.678 -12.640 1.00 84.69 84 LEU A CA 1
ATOM 653 C C . LEU A 1 84 ? 8.491 -4.500 -11.951 1.00 84.69 84 LEU A C 1
ATOM 6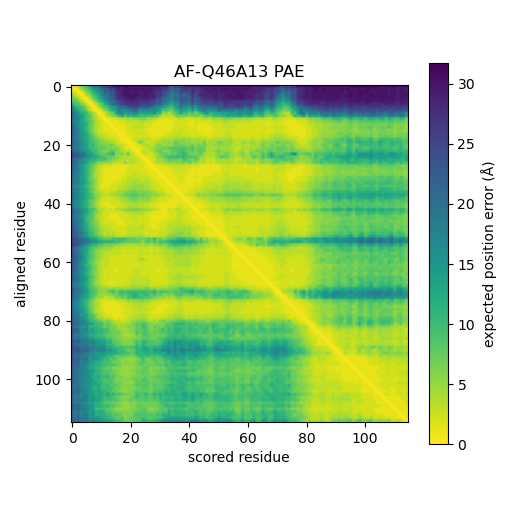55 O O . LEU A 1 84 ? 9.306 -3.929 -11.216 1.00 84.69 84 LEU A O 1
ATOM 659 N N . PRO A 1 85 ? 8.542 -5.825 -12.176 1.00 83.12 85 PRO A N 1
ATOM 660 C CA . PRO A 1 85 ? 9.638 -6.669 -11.725 1.00 83.12 85 PRO A CA 1
ATOM 661 C C . PRO A 1 85 ? 11.010 -6.119 -12.126 1.00 83.12 85 PRO A C 1
ATOM 663 O O . PRO A 1 85 ? 11.193 -5.619 -13.235 1.00 83.12 85 PRO A O 1
ATOM 666 N N . LYS A 1 86 ? 12.009 -6.292 -11.249 1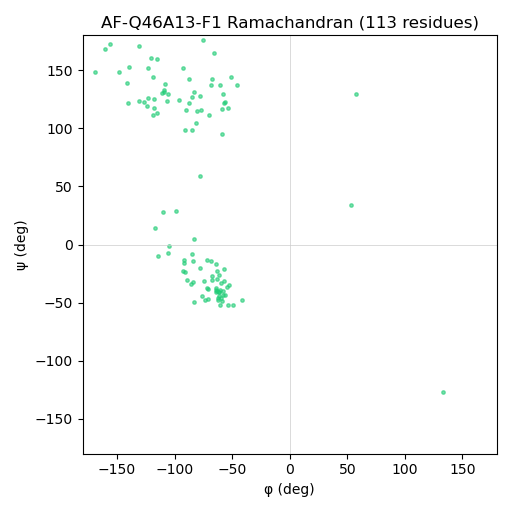.00 82.62 86 LYS A N 1
ATOM 667 C CA . LYS A 1 86 ? 13.373 -5.785 -11.483 1.00 82.62 86 LYS A CA 1
ATOM 668 C C . LYS A 1 86 ? 13.967 -6.272 -12.808 1.00 82.62 86 LYS A C 1
ATOM 670 O O . LYS A 1 86 ? 14.644 -5.500 -13.467 1.00 82.62 86 LYS A O 1
ATOM 675 N N . ILE A 1 87 ? 13.680 -7.516 -13.199 1.00 85.06 87 ILE A N 1
ATOM 676 C CA . ILE A 1 87 ? 14.147 -8.111 -14.462 1.00 85.06 87 ILE A CA 1
ATOM 677 C C . ILE A 1 87 ? 13.640 -7.359 -15.705 1.00 85.06 87 ILE A C 1
ATOM 679 O O . ILE A 1 87 ? 14.284 -7.378 -16.746 1.00 85.06 87 ILE A O 1
ATOM 683 N N . ILE A 1 88 ? 12.503 -6.670 -15.594 1.00 87.06 88 ILE A N 1
ATOM 684 C CA . ILE A 1 88 ? 11.894 -5.892 -16.680 1.00 87.06 88 ILE A CA 1
ATOM 685 C C . ILE A 1 88 ? 12.480 -4.486 -16.725 1.00 87.06 88 ILE A C 1
ATOM 687 O O . ILE A 1 88 ? 12.638 -3.908 -17.797 1.00 87.06 88 ILE A O 1
ATOM 691 N N . THR A 1 89 ? 12.810 -3.937 -15.557 1.00 86.75 89 THR A N 1
ATOM 692 C CA . THR A 1 89 ? 13.396 -2.604 -15.396 1.00 86.75 89 THR A CA 1
ATOM 693 C C . THR A 1 89 ? 14.912 -2.662 -15.214 1.00 86.75 89 THR A C 1
ATOM 695 O O . THR A 1 89 ? 15.461 -1.809 -14.515 1.00 86.75 89 THR A O 1
ATOM 698 N N . ASP A 1 90 ? 15.581 -3.679 -15.767 1.00 83.75 90 ASP A N 1
ATOM 699 C CA . ASP A 1 90 ? 17.014 -3.942 -15.561 1.00 83.75 90 ASP A CA 1
ATOM 700 C C . ASP A 1 90 ? 17.894 -3.006 -16.407 1.00 83.75 90 ASP A C 1
ATOM 702 O O . ASP A 1 90 ? 18.661 -3.404 -17.277 1.00 83.75 90 ASP A O 1
ATOM 706 N N . GLU A 1 91 ? 17.719 -1.713 -16.170 1.00 86.06 91 GLU A N 1
ATOM 707 C CA . GLU A 1 91 ? 18.425 -0.607 -16.800 1.00 86.06 91 GLU A CA 1
ATOM 708 C C . GLU A 1 91 ? 19.147 0.200 -15.719 1.00 86.06 91 GLU A C 1
ATOM 710 O O . GLU A 1 91 ? 18.794 0.162 -14.537 1.00 86.06 91 GLU A O 1
ATOM 715 N N . THR A 1 92 ? 20.149 0.992 -16.107 1.00 87.12 92 THR A N 1
ATOM 716 C CA . THR A 1 92 ? 20.995 1.720 -15.140 1.00 87.12 92 THR A CA 1
ATOM 717 C C . THR A 1 92 ? 20.196 2.647 -14.215 1.00 87.12 92 THR A C 1
ATOM 719 O O . THR A 1 92 ? 20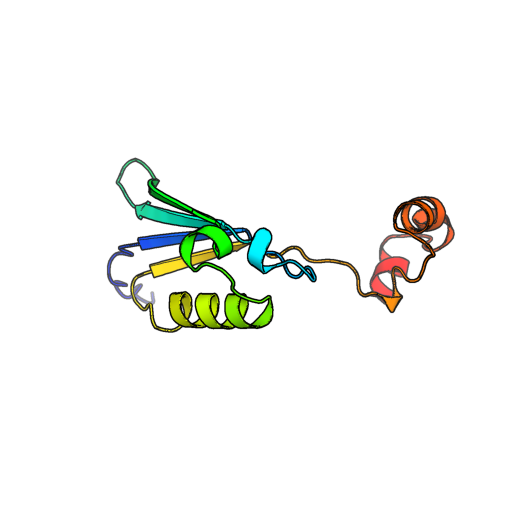.591 2.890 -13.077 1.00 87.12 92 THR A O 1
ATOM 722 N N . ASN A 1 93 ? 19.090 3.206 -14.709 1.00 87.50 93 ASN A N 1
ATOM 723 C CA . ASN A 1 93 ? 18.151 4.009 -13.933 1.00 87.50 93 ASN A CA 1
ATOM 724 C C . ASN A 1 93 ? 16.786 4.085 -14.638 1.00 87.50 93 ASN A C 1
ATOM 726 O O . ASN A 1 93 ? 16.651 3.758 -15.820 1.00 87.50 93 ASN A O 1
ATOM 730 N N . TRP A 1 94 ? 15.782 4.586 -13.914 1.00 88.06 94 TRP A N 1
ATOM 731 C CA . TRP A 1 94 ? 14.411 4.721 -14.413 1.00 88.06 94 TRP A CA 1
ATOM 732 C C . TRP A 1 94 ? 14.301 5.573 -15.684 1.00 88.06 94 TRP A C 1
ATOM 734 O O . TRP A 1 94 ? 13.568 5.227 -16.605 1.00 88.06 94 TRP A O 1
ATOM 744 N N . THR A 1 95 ? 15.060 6.667 -15.775 1.00 93.00 95 THR A N 1
ATOM 745 C CA . THR A 1 95 ? 15.043 7.545 -16.953 1.00 93.00 95 THR A CA 1
ATOM 746 C C . THR A 1 95 ? 15.538 6.817 -18.201 1.00 93.00 95 THR A C 1
ATOM 748 O O . THR A 1 95 ? 14.963 6.994 -19.275 1.00 93.00 95 THR A O 1
ATOM 751 N N . THR A 1 96 ? 16.582 5.995 -18.074 1.00 93.75 96 THR A N 1
ATOM 752 C CA . THR A 1 96 ? 17.077 5.154 -19.170 1.00 93.75 96 THR A CA 1
ATOM 753 C C . THR A 1 96 ? 16.010 4.152 -19.602 1.00 93.75 96 THR A C 1
ATOM 755 O O . THR A 1 96 ? 15.691 4.103 -20.789 1.00 93.75 96 THR A O 1
ATOM 758 N N . PHE A 1 97 ? 15.384 3.449 -18.650 1.00 92.88 97 PHE A N 1
ATOM 759 C CA . PHE A 1 97 ? 14.283 2.524 -18.932 1.00 92.88 97 PHE A CA 1
ATOM 760 C C . PHE A 1 97 ? 13.152 3.196 -19.723 1.00 92.88 97 PHE A C 1
ATOM 762 O O . PHE A 1 97 ? 12.786 2.722 -20.796 1.00 92.88 97 PHE A O 1
ATOM 769 N N . VAL A 1 98 ? 12.647 4.345 -19.260 1.00 93.06 98 VAL A N 1
ATOM 770 C CA . VAL A 1 98 ? 11.549 5.065 -19.932 1.00 93.06 98 VAL A CA 1
ATOM 771 C C . VAL A 1 98 ? 11.939 5.507 -21.347 1.00 93.06 98 VAL A C 1
ATOM 773 O O . VAL A 1 98 ? 11.137 5.386 -22.270 1.00 93.06 98 VAL A O 1
ATOM 776 N N . LYS A 1 99 ? 13.174 5.986 -21.551 1.00 94.88 99 LYS A N 1
ATOM 777 C CA . LYS A 1 99 ? 13.662 6.402 -22.880 1.00 94.88 99 LYS A CA 1
ATOM 778 C C . LYS A 1 99 ? 13.818 5.238 -23.858 1.00 94.88 99 LYS A C 1
ATOM 780 O O . LYS A 1 99 ? 13.698 5.446 -25.066 1.00 94.88 99 LYS A O 1
ATOM 785 N N . ASN A 1 100 ? 14.125 4.048 -23.350 1.00 93.00 100 ASN A N 1
ATOM 786 C CA . ASN A 1 100 ? 14.297 2.849 -24.160 1.00 93.00 100 ASN A CA 1
ATOM 787 C C . ASN A 1 100 ? 13.004 2.041 -24.304 1.00 93.00 100 ASN A C 1
ATOM 789 O O . ASN A 1 100 ? 12.939 1.207 -25.197 1.00 93.00 100 ASN A O 1
ATOM 793 N N . PHE A 1 101 ? 11.965 2.310 -23.507 1.00 92.88 101 PHE A N 1
ATOM 794 C CA . PHE A 1 101 ? 10.740 1.509 -23.462 1.00 92.88 101 PHE A CA 1
ATOM 795 C C . PHE A 1 101 ? 10.146 1.231 -24.850 1.00 92.88 101 PHE A C 1
ATOM 797 O O . PHE A 1 101 ? 9.951 0.075 -25.208 1.00 92.88 101 PHE A O 1
ATOM 804 N N . SER 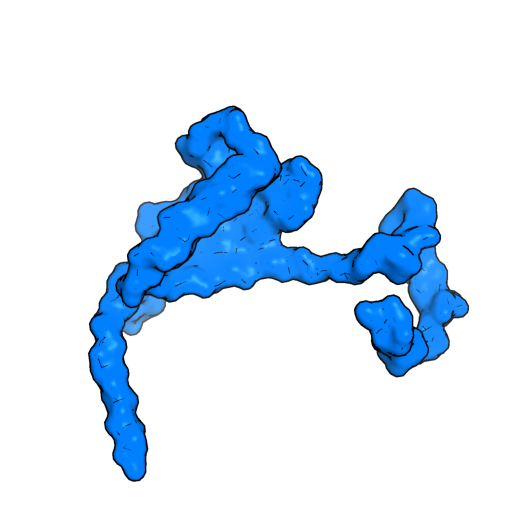A 1 102 ? 9.939 2.268 -25.668 1.00 93.44 102 SER A N 1
ATOM 805 C CA . SER A 1 102 ? 9.376 2.125 -27.021 1.00 93.44 102 SER A CA 1
ATOM 806 C C . SER A 1 102 ? 10.329 1.497 -28.042 1.00 93.44 102 SER A C 1
ATOM 808 O O . SER A 1 102 ? 9.902 1.130 -29.130 1.00 93.44 102 SER A O 1
ATOM 810 N N . LYS A 1 103 ? 11.623 1.398 -27.721 1.00 93.44 103 LYS A N 1
ATOM 811 C CA . LYS A 1 103 ? 12.619 0.689 -28.536 1.00 93.44 103 LYS A CA 1
ATOM 812 C C . LYS A 1 103 ? 12.708 -0.786 -28.147 1.00 93.44 103 LYS A C 1
ATOM 814 O O . LYS A 1 103 ? 13.039 -1.615 -28.985 1.00 93.44 103 LYS A O 1
ATOM 819 N N . THR A 1 104 ? 12.454 -1.090 -26.876 1.00 92.19 104 THR A N 1
ATOM 820 C CA . THR A 1 104 ? 12.513 -2.440 -26.305 1.00 92.19 104 THR A CA 1
ATOM 821 C C . THR A 1 104 ? 11.218 -3.216 -26.523 1.00 92.19 104 THR A C 1
ATOM 823 O O . THR A 1 104 ? 11.269 -4.439 -26.654 1.00 92.19 104 THR A O 1
ATOM 826 N N . TYR A 1 105 ? 10.079 -2.519 -26.548 1.00 93.56 105 TYR A N 1
ATOM 827 C CA . TYR A 1 105 ? 8.750 -3.102 -26.707 1.00 93.56 105 TYR A CA 1
ATOM 828 C C . TYR A 1 105 ? 8.036 -2.472 -27.894 1.00 93.56 105 TYR A C 1
ATOM 830 O O . TYR A 1 105 ? 7.790 -1.265 -27.909 1.00 93.56 105 TYR A O 1
ATOM 838 N N . ASN A 1 106 ? 7.689 -3.299 -28.879 1.00 94.12 106 ASN A N 1
ATOM 839 C CA . ASN A 1 106 ? 7.056 -2.818 -30.110 1.00 94.12 106 ASN A CA 1
ATOM 840 C C . ASN A 1 106 ? 5.589 -2.425 -29.894 1.00 94.12 106 ASN A C 1
ATOM 842 O O . ASN A 1 106 ? 5.077 -1.520 -30.551 1.00 94.12 106 ASN A O 1
ATOM 846 N N . ASP A 1 107 ? 4.914 -3.103 -28.965 1.00 94.25 107 ASP A N 1
ATOM 847 C CA . ASP A 1 107 ? 3.513 -2.882 -28.637 1.00 94.25 107 ASP A CA 1
ATOM 848 C C . ASP A 1 107 ? 3.187 -3.361 -27.201 1.00 94.25 107 ASP A C 1
ATOM 850 O O . ASP A 1 107 ? 4.020 -3.983 -26.528 1.00 94.25 107 ASP A O 1
ATOM 854 N N . PRO A 1 108 ? 1.972 -3.082 -26.688 1.00 93.00 108 PRO A N 1
ATOM 855 C CA . PRO A 1 108 ? 1.574 -3.524 -25.355 1.00 93.00 108 PRO A CA 1
ATOM 856 C C . PRO A 1 108 ? 1.505 -5.046 -25.172 1.00 93.00 108 PRO A C 1
ATOM 858 O O . PRO A 1 108 ? 1.523 -5.510 -24.034 1.00 93.00 108 PRO A O 1
ATOM 861 N N . TYR A 1 109 ? 1.347 -5.827 -26.245 1.00 95.06 109 TYR A N 1
ATOM 862 C CA . TYR A 1 109 ? 1.320 -7.285 -26.168 1.00 95.06 109 TYR A CA 1
ATOM 863 C C . TYR A 1 109 ? 2.727 -7.835 -25.911 1.00 95.06 109 TYR A C 1
ATOM 865 O O . TYR A 1 109 ? 2.894 -8.596 -24.964 1.00 95.06 109 TYR A O 1
ATOM 873 N N . ASP A 1 110 ? 3.738 -7.375 -26.650 1.00 93.44 110 ASP A N 1
ATOM 874 C CA . ASP A 1 110 ? 5.150 -7.732 -26.440 1.00 93.44 110 ASP A CA 1
ATOM 875 C C . ASP A 1 110 ? 5.619 -7.414 -25.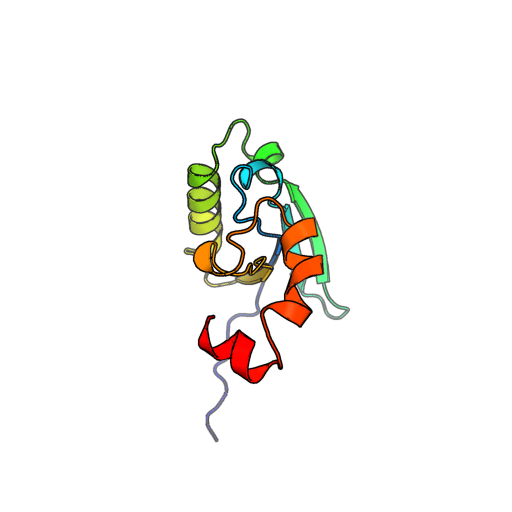009 1.00 93.44 110 ASP A C 1
ATOM 877 O O . ASP A 1 110 ? 6.228 -8.248 -24.339 1.00 93.44 110 ASP A O 1
ATOM 881 N N . PHE A 1 111 ? 5.241 -6.245 -24.483 1.00 92.31 111 PHE A N 1
ATOM 882 C CA . PHE A 1 111 ? 5.521 -5.893 -23.090 1.00 92.31 111 PHE A CA 1
ATOM 883 C C . PHE A 1 111 ? 4.897 -6.877 -22.088 1.00 92.31 111 PHE A C 1
ATOM 885 O O . PHE A 1 111 ? 5.574 -7.331 -21.165 1.00 92.31 111 PHE A O 1
ATOM 892 N N . ARG A 1 112 ? 3.624 -7.251 -22.279 1.00 90.81 112 ARG A N 1
ATOM 893 C CA . ARG A 1 112 ? 2.924 -8.192 -21.389 1.00 90.81 112 ARG A CA 1
ATOM 894 C C . ARG A 1 112 ? 3.541 -9.584 -21.375 1.00 90.81 112 ARG A C 1
ATOM 896 O O . ARG A 1 112 ? 3.477 -10.231 -20.344 1.00 90.81 112 ARG A O 1
ATOM 903 N N . GLN A 1 113 ? 4.155 -10.032 -22.466 1.00 90.94 113 GLN A N 1
ATOM 904 C CA . GLN A 1 113 ? 4.792 -11.352 -22.509 1.00 90.94 113 GLN A CA 1
ATOM 905 C C . GLN A 1 113 ? 6.039 -11.455 -21.615 1.00 90.94 113 GLN A C 1
ATOM 907 O O . GLN A 1 113 ? 6.509 -12.564 -21.365 1.00 90.94 113 GLN A O 1
ATOM 912 N N . LYS A 1 114 ? 6.586 -10.324 -21.144 1.00 84.69 114 LYS A N 1
ATOM 913 C CA . LYS A 1 114 ? 7.753 -10.280 -20.248 1.00 84.69 114 LYS A CA 1
ATOM 914 C C . LYS A 1 114 ? 7.403 -9.919 -18.794 1.00 84.69 114 LYS A C 1
ATOM 916 O O . LYS A 1 114 ? 8.302 -9.985 -17.955 1.00 84.69 114 LYS A O 1
ATOM 921 N N . CYS A 1 115 ? 6.150 -9.537 -18.520 1.00 81.50 115 CYS A N 1
ATOM 922 C CA . CYS A 1 115 ? 5.601 -9.198 -17.197 1.00 81.50 115 CYS A CA 1
ATOM 923 C C . CYS A 1 115 ? 4.930 -10.398 -16.536 1.00 81.50 115 CYS A C 1
ATOM 925 O O . CYS A 1 115 ? 5.158 -10.572 -15.318 1.00 81.50 115 CYS A O 1
#